Protein AF-A0A7X8EN61-F1 (afdb_monomer_lite)

Sequence (117 aa):
PEETDAPPPLRALEKNLALQAPRLPFSGRKGFLRAVVDPLVRRLHLALAARRKRTTPTQEALICGLVEKALALGPEGLTTAEKTTLLRSPEGLAKLHRQVWRLDDGEAAARWSLPPP

Structure (mmCIF, N/CA/C/O backbone):
data_AF-A0A7X8EN61-F1
#
_entry.id   AF-A0A7X8EN61-F1
#
loop_
_atom_site.group_PDB
_atom_site.id
_atom_site.type_symbol
_atom_site.label_atom_id
_atom_site.label_alt_id
_atom_site.label_comp_id
_atom_site.label_asym_id
_atom_site.label_entity_id
_atom_site.label_seq_id
_atom_site.pdbx_PDB_ins_code
_atom_site.Cartn_x
_atom_site.Cartn_y
_atom_site.Cartn_z
_atom_site.occupancy
_atom_site.B_iso_or_equiv
_atom_site.auth_seq_id
_atom_site.auth_comp_id
_atom_site.auth_asym_id
_atom_site.auth_atom_id
_atom_site.pdbx_PDB_model_num
ATOM 1 N N . PRO A 1 1 ? 28.647 -40.574 -5.493 1.00 52.50 1 PRO A N 1
ATOM 2 C CA . PRO A 1 1 ? 28.441 -39.224 -4.929 1.00 52.50 1 PRO A CA 1
ATOM 3 C C . PRO A 1 1 ? 28.487 -38.178 -6.055 1.00 52.50 1 PRO A C 1
ATOM 5 O O . PRO A 1 1 ? 29.514 -37.550 -6.273 1.00 52.50 1 PRO A O 1
ATOM 8 N N . GLU A 1 2 ? 27.393 -38.064 -6.810 1.00 47.12 2 GLU A N 1
ATOM 9 C CA . GLU A 1 2 ? 27.207 -37.040 -7.862 1.00 47.12 2 GLU A CA 1
ATOM 10 C C . GLU A 1 2 ? 26.077 -36.056 -7.509 1.00 47.12 2 GLU A C 1
ATOM 12 O O . GLU A 1 2 ? 25.717 -35.177 -8.280 1.00 47.12 2 GLU A O 1
ATOM 17 N N . GLU A 1 3 ? 25.531 -36.179 -6.303 1.00 55.62 3 GLU A N 1
ATOM 18 C CA . GLU A 1 3 ? 24.315 -35.505 -5.845 1.00 55.62 3 GLU A CA 1
ATOM 19 C C . GLU A 1 3 ? 24.612 -34.172 -5.132 1.00 55.62 3 GLU A C 1
ATOM 21 O O . GLU A 1 3 ? 23.892 -33.751 -4.231 1.00 55.62 3 GLU A O 1
ATOM 26 N N . THR A 1 4 ? 25.719 -33.525 -5.501 1.00 60.75 4 THR A N 1
ATOM 27 C CA . THR A 1 4 ? 26.167 -32.254 -4.908 1.00 60.75 4 THR A CA 1
ATOM 28 C C . THR A 1 4 ? 26.381 -31.138 -5.918 1.00 60.75 4 THR A C 1
ATOM 30 O O . THR A 1 4 ? 26.431 -29.986 -5.491 1.00 60.75 4 THR A O 1
ATOM 33 N N . ASP A 1 5 ? 26.494 -31.423 -7.222 1.00 67.75 5 ASP A N 1
ATOM 34 C CA . ASP A 1 5 ? 26.679 -30.358 -8.214 1.00 67.75 5 ASP A CA 1
ATOM 35 C C . ASP A 1 5 ? 25.340 -29.994 -8.857 1.00 67.75 5 ASP A C 1
ATOM 37 O O . ASP A 1 5 ? 24.681 -30.813 -9.503 1.00 67.75 5 ASP A O 1
ATOM 41 N N . ALA A 1 6 ? 24.913 -28.749 -8.646 1.00 71.00 6 ALA A N 1
ATOM 42 C CA . ALA A 1 6 ? 23.681 -28.255 -9.233 1.00 71.00 6 ALA A CA 1
ATOM 43 C C . ALA A 1 6 ? 23.801 -28.290 -10.771 1.00 71.00 6 ALA A C 1
ATOM 45 O O . ALA A 1 6 ? 24.842 -27.913 -11.321 1.00 71.00 6 ALA A O 1
ATOM 46 N N . PRO A 1 7 ? 22.755 -28.720 -11.498 1.00 80.44 7 PRO A N 1
ATOM 47 C CA . PRO A 1 7 ? 22.797 -28.824 -12.948 1.00 80.44 7 PRO A CA 1
ATOM 48 C C . PRO A 1 7 ? 23.161 -27.474 -13.593 1.00 80.44 7 PRO A C 1
ATOM 50 O O . PRO A 1 7 ? 22.858 -26.414 -13.031 1.00 80.44 7 PRO A O 1
ATOM 53 N N . PRO A 1 8 ? 23.772 -27.477 -14.793 1.00 80.62 8 PRO A N 1
ATOM 54 C CA . PRO A 1 8 ? 24.307 -26.270 -15.431 1.00 80.62 8 PRO A CA 1
ATOM 55 C C . PRO A 1 8 ? 23.356 -25.055 -15.467 1.00 80.62 8 PRO A C 1
ATOM 57 O O . PRO A 1 8 ? 23.828 -23.942 -15.211 1.00 80.62 8 PRO A O 1
ATOM 60 N N . PRO A 1 9 ? 22.033 -25.213 -15.705 1.00 80.19 9 PRO A N 1
ATOM 61 C CA . PRO A 1 9 ? 21.089 -24.097 -15.656 1.00 80.19 9 PRO A CA 1
ATOM 62 C C . PRO A 1 9 ? 20.977 -23.453 -14.267 1.00 80.19 9 PRO A C 1
ATOM 64 O O . PRO A 1 9 ? 20.887 -22.231 -14.169 1.00 80.19 9 PRO A O 1
ATOM 67 N N . LEU A 1 10 ? 21.025 -24.249 -13.193 1.00 76.69 10 LEU A N 1
ATOM 68 C CA . LEU A 1 10 ? 20.941 -23.754 -11.817 1.00 76.69 10 LEU A CA 1
ATOM 69 C C . LEU A 1 10 ? 22.220 -23.018 -11.410 1.00 76.69 10 LEU A C 1
ATOM 71 O O . LEU A 1 10 ? 22.138 -21.920 -10.872 1.00 76.69 10 LEU A O 1
ATOM 75 N N . ARG A 1 11 ? 23.397 -23.522 -11.794 1.00 82.00 11 ARG A N 1
ATOM 76 C CA . ARG A 1 11 ? 24.671 -22.810 -11.579 1.00 82.00 11 ARG A CA 1
ATOM 77 C C . ARG A 1 11 ? 24.748 -21.489 -12.344 1.00 82.00 11 ARG A C 1
ATOM 79 O O . ARG A 1 11 ? 25.304 -20.510 -11.847 1.00 82.00 11 ARG A O 1
ATOM 86 N N . ALA A 1 12 ? 24.222 -21.448 -13.568 1.00 82.69 12 ALA A N 1
ATOM 87 C CA . ALA A 1 12 ? 24.143 -20.215 -14.347 1.00 82.69 12 ALA A CA 1
ATOM 88 C C . ALA A 1 12 ? 23.171 -19.213 -13.706 1.00 82.69 12 ALA A C 1
ATOM 90 O O . ALA A 1 12 ? 23.485 -18.025 -13.627 1.00 82.69 12 ALA A O 1
ATOM 91 N N . LEU A 1 13 ? 22.026 -19.685 -13.205 1.00 79.25 13 LEU A N 1
ATOM 92 C CA . LEU A 1 13 ? 21.066 -18.869 -12.465 1.00 79.25 13 LEU A CA 1
ATOM 93 C C . LEU A 1 13 ? 21.683 -18.296 -11.181 1.00 79.25 13 LEU A C 1
ATOM 95 O O . LEU A 1 13 ? 21.611 -17.090 -10.968 1.00 79.25 13 LEU A O 1
ATOM 99 N N . GLU A 1 14 ? 22.343 -19.121 -10.368 1.00 80.56 14 GLU A N 1
ATOM 100 C CA . GLU A 1 14 ? 23.020 -18.700 -9.134 1.00 80.56 14 GLU A CA 1
ATOM 101 C C . GLU A 1 14 ? 24.104 -17.654 -9.399 1.00 80.56 14 GLU A C 1
ATOM 103 O O . GLU A 1 14 ? 24.163 -16.637 -8.710 1.00 80.56 14 GLU A O 1
ATOM 108 N N . LYS A 1 15 ? 24.923 -17.846 -10.441 1.00 81.44 15 LYS A N 1
ATOM 109 C CA . LYS A 1 15 ? 25.915 -16.848 -10.868 1.00 81.44 15 LYS A CA 1
ATOM 110 C C . LYS A 1 15 ? 25.260 -15.532 -11.280 1.00 81.44 15 LYS A C 1
ATOM 112 O O . LYS A 1 15 ? 25.727 -14.473 -10.873 1.00 81.44 15 LYS A O 1
ATOM 117 N N . ASN A 1 16 ? 24.180 -15.582 -12.059 1.00 76.88 16 ASN A N 1
ATOM 118 C CA . ASN A 1 16 ? 23.454 -14.378 -12.465 1.00 76.88 16 ASN A CA 1
ATOM 119 C C . ASN A 1 16 ? 22.818 -13.666 -11.265 1.00 76.88 16 ASN A C 1
ATOM 121 O O . ASN A 1 16 ? 22.916 -12.447 -11.171 1.00 76.88 16 ASN A O 1
ATOM 125 N N . LEU A 1 17 ? 22.241 -14.408 -10.319 1.00 71.94 17 LEU A N 1
ATOM 126 C CA . LEU A 1 17 ? 21.702 -13.864 -9.071 1.00 71.94 17 LEU A CA 1
ATOM 127 C C . LEU A 1 17 ? 22.796 -13.274 -8.169 1.00 71.94 17 LEU A C 1
ATOM 129 O O . LEU A 1 17 ? 22.570 -12.253 -7.534 1.00 71.94 17 LEU A O 1
ATOM 133 N N . ALA A 1 18 ? 23.991 -13.866 -8.122 1.00 72.31 18 ALA A N 1
ATOM 134 C CA . ALA A 1 18 ? 25.115 -13.334 -7.350 1.00 72.31 18 ALA A CA 1
ATOM 135 C C . ALA A 1 18 ? 25.668 -12.026 -7.947 1.00 72.31 18 ALA A C 1
ATOM 137 O O . ALA A 1 18 ? 26.023 -11.106 -7.211 1.00 72.31 18 ALA A O 1
ATOM 138 N N . LEU A 1 19 ? 25.704 -11.923 -9.281 1.00 71.56 19 LEU A N 1
ATOM 139 C CA . LEU A 1 19 ? 26.061 -10.691 -9.999 1.00 71.56 19 LEU A CA 1
ATOM 140 C C . LEU A 1 19 ? 24.973 -9.617 -9.858 1.00 71.56 19 LEU A C 1
ATOM 142 O O . LEU A 1 19 ? 25.264 -8.425 -9.768 1.00 71.56 19 LEU A O 1
ATOM 146 N N . GLN A 1 20 ? 23.717 -10.049 -9.781 1.00 57.44 20 GLN A N 1
ATOM 147 C CA . GLN A 1 20 ? 22.560 -9.238 -9.438 1.00 57.44 20 GLN A CA 1
ATOM 148 C C . GLN A 1 20 ? 22.315 -9.291 -7.927 1.00 57.44 20 GLN A C 1
ATOM 150 O O . GLN A 1 20 ? 21.236 -9.700 -7.500 1.00 57.44 20 GLN A O 1
ATOM 155 N N . ALA A 1 21 ? 23.294 -8.882 -7.100 1.00 50.53 21 ALA A N 1
ATOM 156 C CA . ALA A 1 21 ? 23.054 -8.658 -5.667 1.00 50.53 21 ALA A CA 1
ATOM 157 C C . ALA A 1 21 ? 21.672 -8.004 -5.521 1.00 50.53 21 ALA A C 1
ATOM 159 O O . ALA A 1 21 ? 21.458 -7.019 -6.236 1.00 50.53 21 ALA A O 1
ATOM 160 N N . PRO A 1 22 ? 20.727 -8.552 -4.724 1.00 50.62 22 PRO A N 1
ATOM 161 C CA . PRO A 1 22 ? 19.300 -8.333 -4.921 1.00 50.62 22 PRO A CA 1
ATOM 162 C C . PRO A 1 22 ? 18.937 -6.897 -4.571 1.00 50.62 22 PRO A C 1
ATOM 164 O O . PRO A 1 22 ? 18.383 -6.577 -3.521 1.00 50.62 22 PRO A O 1
ATOM 167 N N . ARG A 1 23 ? 19.208 -5.997 -5.505 1.00 52.19 23 ARG A N 1
ATOM 168 C CA . ARG A 1 23 ? 18.489 -4.763 -5.670 1.00 52.19 23 ARG A CA 1
ATOM 169 C C . ARG A 1 23 ? 17.185 -5.214 -6.286 1.00 52.19 23 ARG A C 1
ATOM 171 O O . ARG A 1 23 ? 16.984 -5.121 -7.491 1.00 52.19 23 ARG A O 1
ATOM 178 N N . LEU A 1 24 ? 16.297 -5.743 -5.440 1.00 54.44 24 LEU A N 1
ATOM 179 C CA . LEU A 1 24 ? 14.876 -5.688 -5.745 1.00 54.44 24 LEU A CA 1
ATOM 180 C C . LEU A 1 24 ? 14.637 -4.292 -6.342 1.00 54.44 24 LEU A C 1
ATOM 182 O O . LEU A 1 24 ? 15.196 -3.333 -5.800 1.00 54.44 24 LEU A O 1
ATOM 186 N N . PRO A 1 25 ? 13.827 -4.118 -7.396 1.00 58.47 25 PRO A N 1
ATOM 187 C CA . PRO A 1 25 ? 13.578 -2.799 -8.010 1.00 58.47 25 PRO A CA 1
ATOM 188 C C . PRO A 1 25 ? 13.000 -1.758 -7.016 1.00 58.47 25 PRO A C 1
ATOM 190 O O . PRO A 1 25 ? 12.738 -0.598 -7.342 1.00 58.47 25 PRO A O 1
ATOM 193 N N . PHE A 1 26 ? 12.805 -2.186 -5.769 1.00 60.78 26 PHE A N 1
ATOM 194 C CA . PHE A 1 26 ? 12.316 -1.490 -4.599 1.00 60.78 26 PHE A CA 1
ATOM 195 C C . PHE A 1 26 ? 13.408 -1.099 -3.579 1.00 60.78 26 PHE A C 1
ATOM 197 O O . PHE A 1 26 ? 13.111 -0.349 -2.654 1.00 60.78 26 PHE A O 1
ATOM 204 N N . SER A 1 27 ? 14.664 -1.541 -3.722 1.00 55.81 27 SER A N 1
ATOM 205 C CA . SER A 1 27 ? 15.723 -1.354 -2.712 1.00 55.81 27 SER A CA 1
ATOM 206 C C . SER A 1 27 ? 16.158 0.105 -2.525 1.00 55.81 27 SER A C 1
ATOM 208 O O . SER A 1 27 ? 16.609 0.472 -1.444 1.00 55.81 27 SER A O 1
ATOM 210 N N . GLY A 1 28 ? 15.989 0.948 -3.550 1.00 58.41 28 GLY A N 1
ATOM 211 C CA . GLY A 1 28 ? 16.205 2.399 -3.465 1.00 58.41 28 GLY A CA 1
ATOM 212 C C . GLY A 1 28 ? 15.022 3.181 -2.879 1.00 58.41 28 GLY A C 1
ATOM 213 O O . GLY A 1 28 ? 15.149 4.374 -2.602 1.00 58.41 28 GLY A O 1
ATOM 214 N N . ARG A 1 29 ? 13.865 2.535 -2.679 1.00 68.81 29 ARG A N 1
ATOM 215 C CA . ARG A 1 29 ? 12.636 3.191 -2.213 1.00 68.81 29 ARG A CA 1
ATOM 216 C C . ARG A 1 29 ? 12.692 3.384 -0.703 1.00 68.81 29 ARG A C 1
ATOM 218 O O . ARG A 1 29 ? 13.134 2.505 0.033 1.00 68.81 29 ARG A O 1
ATOM 225 N N . LYS A 1 30 ? 12.218 4.530 -0.219 1.00 74.19 30 LYS A N 1
ATOM 226 C CA . LYS A 1 30 ? 12.239 4.874 1.210 1.00 74.19 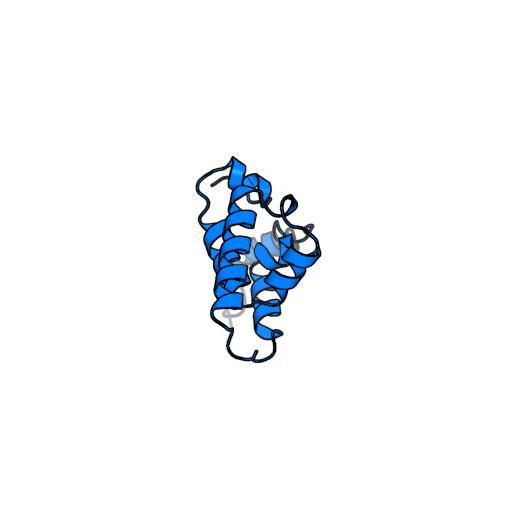30 LYS A CA 1
ATOM 227 C C . LYS A 1 30 ? 10.821 5.002 1.768 1.00 74.19 30 LYS A C 1
ATOM 229 O O . LYS A 1 30 ? 9.882 5.347 1.054 1.00 74.19 30 LYS A O 1
ATOM 234 N N . GLY A 1 31 ? 10.676 4.720 3.062 1.00 83.62 31 GLY A N 1
ATOM 235 C CA . GLY A 1 31 ? 9.463 5.001 3.832 1.00 83.62 31 GLY A CA 1
ATOM 236 C C . GLY A 1 31 ? 8.201 4.285 3.337 1.00 83.62 31 GLY A C 1
ATOM 237 O O . GLY A 1 31 ? 8.202 3.077 3.101 1.00 83.62 31 GLY A O 1
ATOM 238 N N . PHE A 1 32 ? 7.112 5.050 3.210 1.00 88.88 32 PHE A N 1
ATOM 239 C CA . PHE A 1 32 ? 5.768 4.553 2.895 1.00 88.88 32 PHE A CA 1
ATOM 240 C C . PHE A 1 32 ? 5.704 3.775 1.574 1.00 88.88 32 PHE A C 1
ATOM 242 O O . PHE A 1 32 ? 5.126 2.690 1.534 1.00 88.88 32 PHE A O 1
ATOM 249 N N . LEU A 1 33 ? 6.358 4.279 0.522 1.00 89.25 33 LEU A N 1
ATOM 250 C CA . LEU A 1 33 ? 6.378 3.638 -0.796 1.00 89.25 33 LEU A CA 1
ATOM 251 C C . LEU A 1 33 ? 6.917 2.205 -0.712 1.00 89.25 33 LEU A C 1
ATOM 253 O O . LEU A 1 33 ? 6.353 1.288 -1.301 1.00 89.25 33 LEU A O 1
ATOM 257 N N . ARG A 1 34 ? 7.980 1.992 0.074 1.00 87.62 34 ARG A N 1
ATOM 258 C CA . ARG A 1 34 ? 8.571 0.665 0.265 1.00 87.62 34 ARG A CA 1
ATOM 259 C C . ARG A 1 34 ? 7.619 -0.263 1.017 1.00 87.62 34 ARG A C 1
ATOM 261 O O . ARG A 1 34 ? 7.419 -1.385 0.586 1.00 87.62 34 ARG A O 1
ATOM 268 N N . ALA A 1 35 ? 6.969 0.209 2.080 1.00 89.69 35 ALA A N 1
ATOM 269 C CA . ALA A 1 35 ? 5.992 -0.598 2.818 1.00 89.69 35 ALA A CA 1
ATOM 270 C C . ALA A 1 35 ? 4.778 -1.014 1.966 1.00 89.69 35 ALA A C 1
ATOM 272 O O . ALA A 1 35 ? 4.185 -2.074 2.190 1.00 89.69 35 ALA A O 1
ATOM 273 N N . VAL A 1 36 ? 4.400 -0.183 0.989 1.00 90.50 36 VAL A N 1
ATOM 274 C CA . VAL A 1 36 ? 3.302 -0.489 0.072 1.00 90.50 36 VAL A CA 1
ATOM 275 C C . VAL A 1 36 ? 3.744 -1.400 -1.055 1.00 90.50 36 VAL A C 1
ATOM 277 O O . VAL A 1 36 ? 3.029 -2.357 -1.318 1.00 90.50 36 VAL A O 1
ATOM 280 N N . VAL A 1 37 ? 4.876 -1.137 -1.704 1.00 88.88 37 VAL A N 1
ATOM 281 C CA . VAL A 1 37 ? 5.221 -1.787 -2.972 1.00 88.88 37 VAL A CA 1
ATOM 282 C C . VAL A 1 37 ? 6.138 -3.000 -2.801 1.00 88.88 37 VAL A C 1
ATOM 284 O O . VAL A 1 37 ? 5.928 -3.995 -3.486 1.00 88.88 37 VAL A O 1
ATOM 287 N N . ASP A 1 38 ? 7.106 -2.956 -1.881 1.00 87.31 38 ASP A N 1
ATOM 288 C CA . ASP A 1 38 ? 8.076 -4.037 -1.649 1.00 87.31 38 ASP A CA 1
ATOM 289 C C . ASP A 1 38 ? 7.399 -5.208 -0.903 1.00 87.31 38 ASP A C 1
ATOM 291 O O . ASP A 1 38 ? 7.041 -5.056 0.274 1.00 87.31 38 ASP A O 1
ATOM 295 N N . PRO A 1 39 ? 7.222 -6.387 -1.536 1.00 86.69 39 PRO A N 1
ATOM 296 C CA . PRO A 1 39 ? 6.532 -7.517 -0.914 1.00 86.69 39 PRO A CA 1
ATOM 297 C C . PRO A 1 39 ? 7.242 -8.051 0.340 1.00 86.69 39 PRO A C 1
ATOM 299 O O . PRO A 1 39 ? 6.584 -8.538 1.264 1.00 86.69 39 PRO A O 1
ATOM 302 N N . LEU A 1 40 ? 8.575 -7.942 0.418 1.00 85.69 40 LEU A N 1
ATOM 303 C CA . LEU A 1 40 ? 9.330 -8.412 1.580 1.00 85.69 40 LEU A CA 1
ATOM 304 C C . LEU A 1 40 ? 9.144 -7.473 2.768 1.00 85.69 40 LEU A C 1
ATOM 306 O O . LEU A 1 40 ? 8.863 -7.934 3.877 1.00 85.69 40 LEU A O 1
ATOM 310 N N . VAL A 1 41 ? 9.232 -6.161 2.537 1.00 87.06 41 VAL A N 1
ATOM 311 C CA . VAL A 1 41 ? 8.970 -5.171 3.593 1.00 87.06 41 VAL A CA 1
ATOM 312 C C . VAL A 1 41 ? 7.515 -5.212 4.025 1.00 87.06 41 VAL A C 1
ATOM 314 O O . VAL A 1 41 ? 7.243 -5.157 5.221 1.00 87.06 41 VAL A O 1
ATOM 317 N N . ARG A 1 42 ? 6.580 -5.394 3.090 1.00 88.81 42 ARG A N 1
ATOM 318 C CA . ARG A 1 42 ? 5.173 -5.659 3.396 1.00 88.81 42 ARG A CA 1
ATOM 319 C C . ARG A 1 42 ? 5.022 -6.830 4.365 1.00 88.81 42 ARG A C 1
ATOM 321 O O . ARG A 1 42 ? 4.334 -6.698 5.376 1.00 88.81 42 ARG A O 1
ATOM 328 N N . ARG A 1 43 ? 5.643 -7.972 4.059 1.00 88.75 43 ARG A N 1
ATOM 329 C CA . ARG A 1 43 ? 5.541 -9.182 4.884 1.00 88.75 43 ARG A CA 1
ATOM 330 C C . ARG A 1 43 ? 6.144 -8.965 6.269 1.00 88.75 43 ARG A C 1
ATOM 332 O O . ARG A 1 43 ? 5.523 -9.341 7.258 1.00 88.75 43 ARG A O 1
ATOM 339 N N . LEU A 1 44 ? 7.302 -8.309 6.343 1.00 88.12 44 LEU A N 1
ATOM 340 C CA . LEU A 1 44 ? 7.930 -7.935 7.609 1.00 88.12 44 LEU A CA 1
ATOM 341 C C . LEU A 1 44 ? 7.036 -6.993 8.428 1.00 88.12 44 LEU A C 1
ATOM 343 O O . LEU A 1 44 ? 6.832 -7.219 9.616 1.00 88.12 44 LEU A O 1
ATOM 347 N N . HIS A 1 45 ? 6.451 -5.976 7.792 1.00 87.00 45 HIS A N 1
ATOM 348 C CA . HIS A 1 45 ? 5.536 -5.034 8.440 1.00 87.00 45 HIS A CA 1
ATOM 349 C C . HIS A 1 45 ? 4.311 -5.740 9.019 1.00 87.00 45 HIS A C 1
ATOM 351 O O . HIS A 1 45 ? 3.910 -5.442 10.139 1.00 87.00 45 HIS A 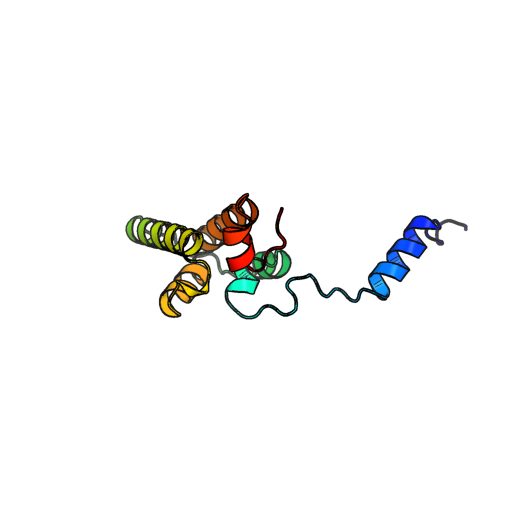O 1
ATOM 357 N N . LEU A 1 46 ? 3.729 -6.692 8.283 1.00 85.88 46 LEU A N 1
ATOM 358 C CA . LEU A 1 46 ? 2.609 -7.503 8.771 1.00 85.88 46 LEU A CA 1
ATOM 359 C C . LEU A 1 46 ? 3.021 -8.426 9.925 1.00 85.88 46 LEU A C 1
ATOM 361 O O . LEU A 1 46 ? 2.261 -8.557 10.877 1.00 85.88 46 LEU A O 1
ATOM 365 N N . ALA A 1 47 ? 4.213 -9.026 9.868 1.00 86.94 47 ALA A N 1
ATOM 366 C CA . ALA A 1 47 ? 4.725 -9.890 10.932 1.00 86.94 47 ALA A CA 1
ATOM 367 C C . ALA A 1 47 ? 5.012 -9.121 12.235 1.00 86.94 47 ALA A C 1
ATOM 369 O O . ALA A 1 47 ? 4.783 -9.644 13.322 1.00 86.94 47 ALA A O 1
ATOM 370 N N . LEU A 1 48 ? 5.489 -7.876 12.128 1.00 85.25 48 LEU A N 1
ATOM 371 C CA . LEU A 1 48 ? 5.787 -7.001 13.269 1.00 85.25 48 LEU A CA 1
ATOM 372 C C . LEU A 1 48 ? 4.577 -6.191 13.751 1.00 85.25 48 LEU A C 1
ATOM 374 O O . LEU A 1 48 ? 4.618 -5.593 14.829 1.00 85.25 48 LEU A O 1
ATOM 378 N N . ALA A 1 49 ? 3.495 -6.138 12.973 1.00 82.38 49 ALA A N 1
ATOM 379 C CA . ALA A 1 49 ? 2.261 -5.518 13.415 1.00 82.38 49 ALA A CA 1
ATOM 380 C C . ALA A 1 49 ? 1.681 -6.351 14.568 1.00 82.38 49 ALA A C 1
ATOM 382 O O . ALA A 1 49 ? 1.119 -7.422 14.357 1.00 82.38 49 ALA A O 1
ATOM 383 N N . ALA A 1 50 ? 1.819 -5.848 15.800 1.00 67.44 50 ALA A N 1
ATOM 384 C CA . ALA A 1 50 ? 1.193 -6.442 16.979 1.00 67.44 50 ALA A CA 1
ATOM 385 C C . ALA A 1 50 ? -0.291 -6.739 16.708 1.00 67.44 50 ALA A C 1
ATOM 387 O O . ALA A 1 50 ? -0.933 -5.977 15.984 1.00 67.44 50 ALA A O 1
ATOM 388 N N . ARG A 1 51 ? -0.848 -7.808 17.300 1.00 65.81 51 ARG A N 1
ATOM 389 C CA . ARG A 1 51 ? -2.287 -8.125 17.221 1.00 65.81 51 ARG A CA 1
ATOM 390 C C . ARG A 1 51 ? -3.092 -6.883 17.623 1.00 65.81 51 ARG A C 1
ATOM 392 O O . ARG A 1 51 ? -3.163 -6.544 18.803 1.00 65.81 51 ARG A O 1
ATOM 399 N N . ARG A 1 52 ? -3.622 -6.153 16.638 1.00 64.81 52 ARG A N 1
ATOM 400 C CA . ARG A 1 52 ? -4.310 -4.880 16.880 1.00 64.81 52 ARG A CA 1
ATOM 401 C C . ARG A 1 52 ? -5.741 -5.144 17.335 1.00 64.81 52 ARG A C 1
ATOM 403 O O . ARG A 1 52 ? -6.347 -6.155 16.985 1.00 64.81 52 ARG A O 1
ATOM 410 N N . LYS A 1 53 ? -6.257 -4.217 18.146 1.00 67.00 53 LYS A N 1
ATOM 411 C CA . LYS A 1 53 ? -7.675 -4.169 18.519 1.00 67.00 53 LYS A CA 1
ATOM 412 C C . LYS A 1 53 ? -8.526 -4.110 17.249 1.00 67.00 53 LYS A C 1
ATOM 414 O O . LYS A 1 53 ? -8.084 -3.537 16.255 1.00 67.00 53 LYS A O 1
ATOM 419 N N . ARG A 1 54 ? -9.733 -4.684 17.314 1.00 67.56 54 ARG A N 1
ATOM 420 C CA . ARG A 1 54 ? -10.722 -4.592 16.232 1.00 67.56 54 ARG A CA 1
ATOM 421 C C . ARG A 1 54 ? -10.922 -3.127 15.851 1.00 67.56 54 ARG A C 1
ATOM 423 O O . ARG A 1 54 ? -11.079 -2.276 16.729 1.00 67.56 54 ARG A O 1
ATOM 430 N N . THR A 1 55 ? -10.870 -2.867 14.556 1.00 75.25 55 THR A N 1
ATOM 431 C CA . THR A 1 55 ? -11.108 -1.559 13.958 1.00 75.25 55 THR A CA 1
ATOM 432 C C . THR A 1 55 ? -12.568 -1.157 14.203 1.00 75.25 55 THR A C 1
ATOM 434 O O . THR A 1 55 ? -13.453 -2.011 14.238 1.00 75.25 55 THR A O 1
ATOM 437 N N . THR A 1 56 ? -12.836 0.125 14.461 1.00 85.81 56 THR A N 1
ATOM 438 C CA . THR A 1 56 ? -14.219 0.626 14.542 1.00 85.81 56 THR A CA 1
ATOM 439 C C . THR A 1 56 ? -14.736 0.937 13.133 1.00 85.81 56 THR A C 1
ATOM 441 O O . THR A 1 56 ? -13.928 1.309 12.278 1.00 85.81 56 THR A O 1
ATOM 444 N N . PRO A 1 57 ? -16.058 0.890 12.878 1.00 86.94 57 PRO A N 1
ATOM 445 C CA . PRO A 1 57 ? -16.619 1.203 11.558 1.00 86.94 57 PRO A CA 1
ATOM 446 C C . PRO A 1 57 ? -16.205 2.587 11.032 1.00 86.94 57 PRO A C 1
ATOM 448 O O . PRO A 1 57 ? -15.898 2.760 9.856 1.00 86.94 57 PRO A O 1
ATOM 451 N N . THR A 1 58 ? -16.119 3.584 11.918 1.00 89.00 58 THR A N 1
ATOM 452 C CA . THR A 1 58 ? -15.650 4.937 11.575 1.00 89.00 58 THR A CA 1
ATOM 453 C C . THR A 1 58 ? -14.196 4.937 11.108 1.00 89.00 58 THR A C 1
ATOM 455 O O . THR A 1 58 ? -13.839 5.629 10.156 1.00 89.00 58 THR A O 1
ATOM 458 N N . GLN A 1 59 ? -13.343 4.151 11.765 1.00 88.00 59 GLN A N 1
ATOM 459 C CA . GLN A 1 59 ? -11.937 4.046 11.404 1.00 88.00 59 GLN A CA 1
ATOM 460 C C . GLN A 1 59 ? -11.747 3.246 10.106 1.00 88.00 59 GLN A C 1
ATOM 462 O O . GLN A 1 59 ? -10.881 3.594 9.305 1.00 88.00 59 GLN A O 1
ATOM 467 N N . GLU A 1 60 ? -12.566 2.223 9.863 1.00 88.94 60 GLU A N 1
ATOM 468 C CA . GLU A 1 60 ? -12.595 1.493 8.590 1.00 88.94 60 GLU A CA 1
ATOM 469 C C . GLU A 1 60 ? -12.983 2.406 7.423 1.00 88.94 60 GLU A C 1
ATOM 471 O O . GLU A 1 60 ? -12.281 2.429 6.412 1.00 88.94 60 GLU A O 1
ATOM 476 N N . ALA A 1 61 ? -14.038 3.213 7.581 1.00 91.44 61 ALA A N 1
ATOM 477 C CA . ALA A 1 61 ? -14.455 4.197 6.581 1.00 91.44 61 ALA A CA 1
ATOM 478 C C . ALA A 1 61 ? -13.342 5.213 6.276 1.00 91.44 61 ALA A C 1
ATOM 480 O O . ALA A 1 61 ? -13.028 5.455 5.108 1.00 91.44 61 ALA A O 1
ATOM 481 N N . LEU A 1 62 ? -12.681 5.740 7.316 1.00 92.44 62 LEU A N 1
ATOM 482 C CA . LEU A 1 62 ? -11.525 6.626 7.158 1.00 92.44 62 LEU A CA 1
ATOM 483 C C . LEU A 1 62 ? -10.407 5.948 6.354 1.00 92.44 62 LEU A C 1
ATOM 485 O O . LEU A 1 62 ? -9.870 6.532 5.416 1.00 92.44 62 LEU A O 1
ATOM 489 N N . ILE A 1 63 ? -10.055 4.709 6.703 1.00 92.81 63 ILE A N 1
ATOM 490 C CA . ILE A 1 63 ? -9.001 3.961 6.014 1.00 92.81 63 ILE A CA 1
ATOM 491 C C . ILE A 1 63 ? -9.372 3.697 4.553 1.00 92.81 63 ILE A C 1
ATOM 493 O O . ILE A 1 63 ? -8.513 3.850 3.688 1.00 92.81 63 ILE A O 1
ATOM 497 N N . CYS A 1 64 ? -10.623 3.339 4.257 1.00 93.06 64 CYS A N 1
ATOM 498 C CA . CYS A 1 64 ? -11.089 3.158 2.884 1.00 93.06 64 CYS A CA 1
ATOM 499 C C . CYS A 1 64 ? -10.929 4.438 2.054 1.00 93.06 64 CYS A C 1
ATOM 501 O O . CYS A 1 64 ? -10.332 4.370 0.980 1.00 93.06 64 CYS A O 1
ATOM 503 N N . GLY A 1 65 ? -11.340 5.594 2.585 1.00 94.38 65 GLY A N 1
ATOM 504 C CA . GLY A 1 65 ? -11.158 6.879 1.903 1.00 94.38 65 GLY A CA 1
ATOM 505 C C . GLY A 1 65 ? -9.683 7.229 1.675 1.00 94.38 65 GLY A C 1
ATOM 506 O O . GLY A 1 65 ? -9.312 7.710 0.606 1.00 94.38 65 GLY A O 1
ATOM 507 N N . LEU A 1 66 ? -8.804 6.918 2.635 1.00 95.00 66 LEU A N 1
ATOM 508 C CA . LEU A 1 66 ? -7.359 7.109 2.460 1.00 95.00 66 LEU A CA 1
ATOM 509 C C . LEU A 1 66 ? -6.764 6.189 1.390 1.00 95.00 66 LEU A C 1
ATOM 511 O O . LEU A 1 66 ? -5.868 6.613 0.665 1.00 95.00 66 LEU A O 1
ATOM 515 N N . VAL A 1 67 ? -7.242 4.947 1.280 1.00 94.25 67 VAL A N 1
ATOM 516 C CA . VAL A 1 67 ? -6.809 4.016 0.228 1.00 94.25 67 VAL A CA 1
ATOM 517 C C . VAL A 1 67 ? -7.225 4.530 -1.150 1.00 94.25 67 VAL A C 1
ATOM 519 O O . VAL A 1 67 ? -6.399 4.553 -2.056 1.00 94.25 67 VAL A O 1
ATOM 522 N N . GLU A 1 68 ? -8.464 4.991 -1.303 1.00 93.88 68 GLU A N 1
ATOM 523 C CA . GLU A 1 68 ? -8.963 5.558 -2.563 1.00 93.88 68 GLU A CA 1
ATOM 524 C C . GLU A 1 68 ? -8.192 6.820 -2.960 1.00 93.88 68 GLU A C 1
ATOM 526 O O . GLU A 1 68 ? -7.703 6.921 -4.086 1.00 93.88 68 GLU A O 1
ATOM 531 N N . LYS A 1 69 ? -7.976 7.735 -2.006 1.00 93.31 69 LYS A N 1
ATOM 532 C CA . LYS A 1 69 ? -7.142 8.927 -2.202 1.00 93.31 69 LYS A CA 1
ATOM 533 C C . LYS A 1 69 ? -5.727 8.561 -2.652 1.00 93.31 69 LYS A C 1
ATOM 535 O O . LYS A 1 69 ? -5.197 9.176 -3.576 1.00 93.31 69 LYS A O 1
ATOM 540 N N . ALA A 1 70 ? -5.123 7.554 -2.019 1.00 93.56 70 ALA A N 1
ATOM 541 C CA . ALA A 1 70 ? -3.786 7.082 -2.362 1.00 93.56 70 ALA A CA 1
ATOM 542 C C . ALA A 1 70 ? -3.727 6.501 -3.778 1.00 93.56 70 ALA A C 1
ATOM 544 O O . ALA A 1 70 ? -2.755 6.734 -4.487 1.00 93.56 70 ALA A O 1
ATOM 545 N N . LEU A 1 71 ? -4.742 5.749 -4.205 1.00 91.56 71 LEU A N 1
ATOM 546 C CA . LEU A 1 71 ? -4.786 5.191 -5.557 1.00 91.56 71 LEU A CA 1
ATOM 547 C C . LEU A 1 71 ? -4.933 6.280 -6.619 1.00 91.56 71 LEU A C 1
ATOM 549 O O . LEU A 1 71 ? -4.237 6.229 -7.627 1.00 91.56 71 LEU A O 1
ATOM 553 N N . ALA A 1 72 ? -5.783 7.278 -6.371 1.00 90.88 72 ALA A N 1
ATOM 554 C CA . ALA A 1 72 ? -6.022 8.363 -7.316 1.00 90.88 72 ALA A CA 1
ATOM 555 C C . ALA A 1 72 ? -4.821 9.315 -7.440 1.00 90.88 72 ALA A C 1
ATOM 557 O O . ALA A 1 72 ? -4.399 9.655 -8.543 1.00 90.88 72 ALA A O 1
ATOM 558 N N . LEU A 1 73 ? -4.252 9.750 -6.312 1.00 89.44 73 LEU A N 1
ATOM 559 C CA . LEU A 1 73 ? -3.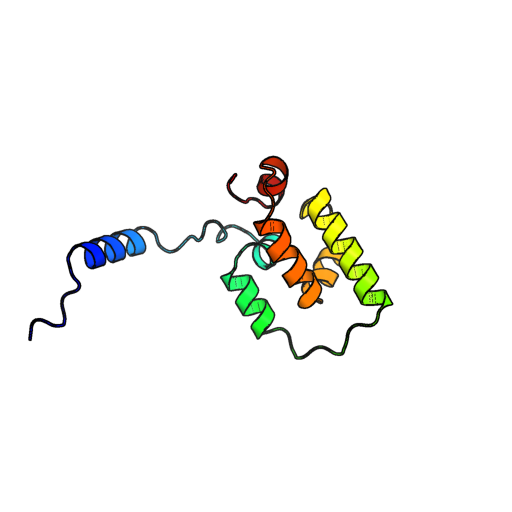210 10.786 -6.282 1.00 89.44 73 LEU A CA 1
ATOM 560 C C . LEU A 1 73 ? -1.790 10.222 -6.149 1.00 89.44 73 LEU A C 1
ATOM 562 O O . LEU A 1 73 ? -0.811 10.957 -6.271 1.00 89.44 73 LEU A O 1
ATOM 566 N N . GLY A 1 74 ? -1.659 8.924 -5.889 1.00 89.06 7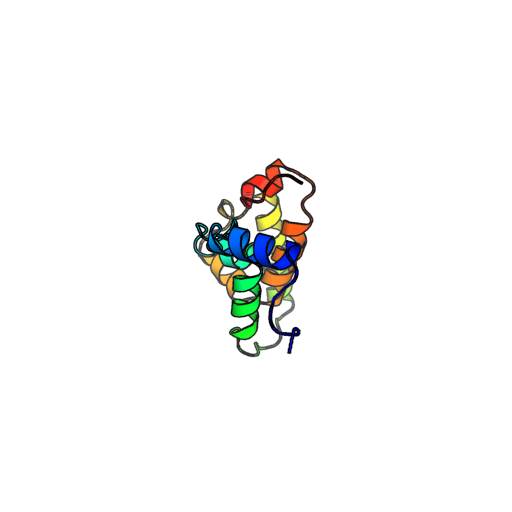4 GLY A N 1
ATOM 567 C CA . GLY A 1 74 ? -0.387 8.296 -5.569 1.00 89.06 74 GLY A CA 1
ATOM 568 C C . GLY A 1 74 ? 0.097 8.592 -4.139 1.00 89.06 74 GLY A C 1
ATOM 569 O O . GLY A 1 74 ? -0.592 9.219 -3.327 1.00 89.06 74 GLY A O 1
ATOM 570 N N . PRO A 1 75 ? 1.318 8.147 -3.806 1.00 88.69 75 PRO A N 1
ATOM 571 C CA . PRO A 1 75 ? 1.906 8.302 -2.477 1.00 88.69 75 PRO A CA 1
ATOM 572 C C . PRO A 1 75 ? 2.169 9.766 -2.094 1.00 88.69 75 PRO A C 1
ATOM 574 O O . PRO A 1 75 ? 2.162 10.084 -0.906 1.00 88.69 75 PRO A O 1
ATOM 577 N N . GLU A 1 76 ? 2.387 10.662 -3.058 1.00 88.38 76 GLU A N 1
ATOM 578 C CA . GLU A 1 76 ? 2.645 12.086 -2.793 1.00 88.38 76 GLU A CA 1
ATOM 579 C C . GLU A 1 76 ? 1.374 12.882 -2.470 1.00 88.38 76 GLU A C 1
ATOM 581 O O . GLU A 1 76 ? 1.445 13.891 -1.776 1.00 88.38 76 GLU A O 1
ATOM 586 N N . GLY A 1 77 ? 0.194 12.386 -2.859 1.00 87.62 77 GLY A N 1
ATOM 587 C CA . GLY A 1 77 ? -1.092 12.995 -2.499 1.00 87.62 77 GLY A CA 1
ATOM 588 C C . GLY A 1 77 ? -1.513 12.788 -1.039 1.00 87.62 77 GLY A C 1
ATOM 589 O O . GLY A 1 77 ? -2.534 13.328 -0.607 1.00 87.62 77 GLY A O 1
ATOM 590 N N . LEU A 1 78 ? -0.756 11.998 -0.273 1.00 91.88 78 LEU A N 1
ATOM 591 C CA . LEU A 1 78 ? -1.010 11.744 1.142 1.00 91.88 78 LEU A CA 1
ATOM 592 C C . LEU A 1 78 ? -0.104 12.591 2.039 1.00 91.88 78 LEU A C 1
ATOM 594 O O . LEU A 1 78 ? 1.121 12.613 1.886 1.00 91.88 78 LEU A O 1
ATOM 598 N N . THR A 1 79 ? -0.698 13.187 3.069 1.00 93.38 79 THR A N 1
ATOM 599 C CA . THR A 1 79 ? 0.048 13.851 4.144 1.00 93.38 79 THR A CA 1
ATOM 600 C C . THR A 1 79 ? 0.798 12.832 5.008 1.00 93.38 79 THR A C 1
ATOM 602 O O . THR A 1 79 ? 0.471 11.643 5.055 1.00 93.38 79 THR A O 1
ATOM 605 N N . THR A 1 80 ? 1.796 13.291 5.765 1.00 90.81 80 THR A N 1
ATOM 606 C CA . THR A 1 80 ? 2.553 12.439 6.701 1.00 90.81 80 THR A CA 1
ATOM 607 C C . THR A 1 80 ? 1.649 11.763 7.740 1.00 90.81 80 THR A C 1
ATOM 609 O O . THR A 1 80 ? 1.865 10.597 8.084 1.00 90.81 80 THR A O 1
ATOM 612 N N . ALA A 1 81 ? 0.609 12.461 8.208 1.00 92.50 81 ALA A N 1
ATOM 613 C CA . ALA A 1 81 ? -0.371 11.911 9.140 1.00 92.50 81 ALA A CA 1
ATOM 614 C C . ALA A 1 81 ? -1.186 10.781 8.491 1.00 92.50 81 ALA A C 1
ATOM 616 O O . ALA A 1 81 ? -1.305 9.702 9.065 1.00 92.50 81 ALA A O 1
ATOM 617 N N . GLU A 1 82 ? -1.664 10.981 7.261 1.00 93.56 82 GLU A N 1
ATOM 618 C CA . GLU A 1 82 ? -2.417 9.973 6.502 1.00 93.56 82 GLU A CA 1
ATOM 619 C C . GLU A 1 82 ? -1.567 8.732 6.189 1.00 93.56 82 GLU A C 1
ATOM 621 O O . GLU A 1 82 ? -2.007 7.602 6.419 1.00 93.56 82 GLU A O 1
ATOM 626 N N . LYS A 1 83 ? -0.312 8.930 5.755 1.00 93.12 83 LYS A N 1
ATOM 627 C CA . LYS A 1 83 ? 0.671 7.849 5.553 1.00 93.12 83 LYS A CA 1
ATOM 628 C C . LYS A 1 83 ? 0.856 7.039 6.836 1.00 93.12 83 LYS A C 1
ATOM 630 O O . LYS A 1 83 ? 0.831 5.809 6.811 1.00 93.12 83 LYS A O 1
ATOM 635 N N . THR A 1 84 ? 0.998 7.721 7.971 1.00 90.81 84 THR A N 1
ATOM 636 C CA . THR A 1 84 ? 1.152 7.078 9.282 1.00 90.81 84 THR A CA 1
ATOM 637 C C . THR A 1 84 ? -0.099 6.294 9.676 1.00 90.81 84 THR A C 1
ATOM 639 O O . THR A 1 84 ? 0.021 5.160 10.140 1.00 90.81 84 THR A O 1
ATOM 642 N N . THR A 1 85 ? -1.293 6.845 9.454 1.00 91.69 85 THR A N 1
ATOM 643 C CA . THR A 1 85 ? -2.571 6.160 9.704 1.00 91.69 85 THR A CA 1
ATOM 644 C C . THR A 1 85 ? -2.687 4.874 8.888 1.00 91.69 85 THR A C 1
ATOM 646 O O . THR A 1 85 ? -3.024 3.828 9.444 1.00 91.69 85 THR A O 1
ATOM 649 N N . LEU A 1 86 ? -2.318 4.906 7.603 1.00 91.38 86 LEU A N 1
ATOM 650 C CA . LEU A 1 86 ? -2.291 3.711 6.759 1.00 91.38 86 LEU A CA 1
ATOM 651 C C . LEU A 1 86 ? -1.256 2.688 7.242 1.00 91.38 86 LEU A C 1
ATOM 653 O O . LEU A 1 86 ? -1.581 1.512 7.355 1.00 91.38 86 LEU A O 1
ATOM 657 N N . LEU A 1 87 ? -0.039 3.102 7.615 1.00 90.00 87 LEU A N 1
ATOM 658 C CA . LEU A 1 87 ? 0.969 2.189 8.188 1.00 90.00 87 LEU A CA 1
ATOM 659 C C . LEU A 1 87 ? 0.493 1.547 9.505 1.00 90.00 87 LEU A C 1
ATOM 661 O O . LEU A 1 87 ? 0.822 0.395 9.820 1.00 90.00 87 LEU A O 1
ATOM 665 N N . ARG A 1 88 ? -0.329 2.275 10.266 1.00 88.44 88 ARG A N 1
ATOM 666 C CA . ARG A 1 88 ? -1.006 1.807 11.482 1.00 88.44 88 ARG A CA 1
ATOM 667 C C . ARG A 1 88 ? -2.263 0.969 11.212 1.00 88.44 88 ARG A C 1
ATOM 669 O O . ARG A 1 88 ? -2.820 0.425 12.165 1.00 88.44 88 ARG A O 1
ATOM 676 N N . SER A 1 89 ? -2.656 0.739 9.962 1.00 89.00 89 SER A N 1
ATOM 677 C CA . SER A 1 89 ? -3.715 -0.209 9.605 1.00 89.00 89 SER A CA 1
ATOM 678 C C . SER A 1 89 ? -3.172 -1.356 8.747 1.00 89.00 89 SER A C 1
ATOM 680 O O . SER A 1 89 ? -2.894 -1.153 7.567 1.00 89.00 89 SER A O 1
ATOM 682 N N . PRO A 1 90 ? -3.028 -2.583 9.284 1.00 87.81 90 PRO A N 1
ATOM 683 C CA . PRO A 1 90 ? -2.550 -3.719 8.497 1.00 87.81 90 PRO A CA 1
ATOM 684 C C . PRO A 1 90 ? -3.493 -4.031 7.329 1.00 87.81 90 PRO A C 1
ATOM 686 O O . PRO A 1 90 ? -3.036 -4.265 6.212 1.00 87.81 90 PRO A O 1
ATOM 689 N N . GLU A 1 91 ? -4.802 -3.965 7.580 1.00 88.50 91 GLU A N 1
ATOM 690 C CA . GLU A 1 91 ? -5.874 -4.229 6.617 1.00 88.50 91 GLU A CA 1
ATOM 691 C C . GLU A 1 91 ? -5.893 -3.194 5.490 1.00 88.50 91 GLU A C 1
ATOM 693 O O . GLU A 1 91 ? -5.852 -3.559 4.313 1.00 88.50 91 GLU A O 1
ATOM 698 N N . GLY A 1 92 ? -5.878 -1.904 5.841 1.00 90.44 92 GLY A N 1
ATOM 699 C CA . GLY A 1 92 ? -5.863 -0.808 4.873 1.00 90.44 92 GLY A CA 1
ATOM 700 C C . GLY A 1 92 ? -4.612 -0.829 4.013 1.00 90.44 92 GLY A C 1
ATOM 701 O O . GLY A 1 92 ? -4.679 -0.761 2.785 1.00 90.44 92 GLY A O 1
ATOM 702 N N . LEU A 1 93 ? -3.459 -1.019 4.653 1.00 90.31 93 LEU A N 1
ATOM 703 C CA . LEU A 1 93 ? -2.196 -1.125 3.950 1.00 90.31 93 LEU A CA 1
ATOM 704 C C . LEU A 1 93 ? -2.222 -2.358 3.019 1.00 90.31 93 LEU A C 1
ATOM 706 O O . LEU A 1 93 ? -1.739 -2.262 1.896 1.00 90.31 93 LEU A O 1
ATOM 710 N N . ALA A 1 94 ? -2.768 -3.506 3.442 1.00 90.00 94 ALA A N 1
ATOM 711 C CA . ALA A 1 94 ? -2.856 -4.711 2.608 1.00 90.00 94 ALA A CA 1
ATOM 712 C C . ALA A 1 94 ? -3.805 -4.538 1.411 1.00 90.00 94 ALA A C 1
ATOM 714 O O . ALA A 1 94 ? -3.489 -5.000 0.313 1.00 90.00 94 ALA A O 1
ATOM 715 N N . LYS A 1 95 ? -4.939 -3.850 1.601 1.00 91.81 95 LYS A N 1
ATOM 716 C CA . LYS A 1 95 ? -5.854 -3.467 0.515 1.00 91.81 95 LYS A CA 1
ATOM 717 C C . LYS A 1 95 ? -5.124 -2.606 -0.517 1.00 91.81 95 LYS A C 1
ATOM 719 O O . LYS A 1 95 ? -5.134 -2.951 -1.696 1.00 91.81 95 LYS A O 1
ATOM 724 N N . LEU A 1 96 ? -4.406 -1.582 -0.052 1.00 93.69 96 LEU A N 1
ATOM 725 C CA . LEU A 1 96 ? -3.623 -0.69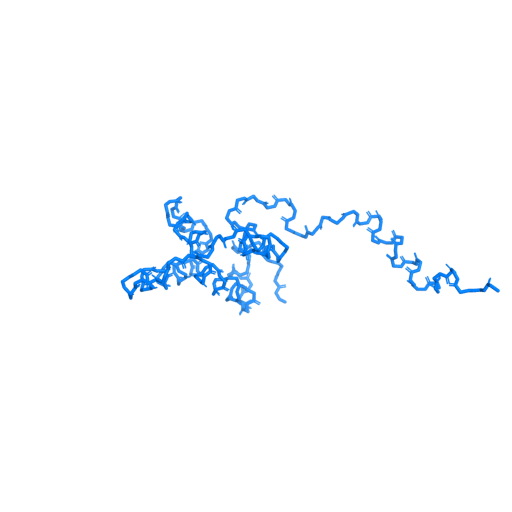3 -0.905 1.00 93.69 96 LEU A CA 1
ATOM 726 C C . LEU A 1 96 ? -2.552 -1.446 -1.705 1.00 93.69 96 LEU A C 1
ATOM 728 O O . LEU A 1 96 ? -2.469 -1.258 -2.909 1.00 93.69 96 LEU A O 1
ATOM 732 N N . HIS A 1 97 ? -1.785 -2.347 -1.078 1.00 92.62 97 HIS A N 1
ATOM 733 C CA . HIS A 1 97 ? -0.798 -3.171 -1.796 1.00 92.62 97 HIS A CA 1
ATOM 734 C C . HIS A 1 97 ? -1.428 -3.942 -2.949 1.00 92.62 97 HIS A C 1
ATOM 736 O O . HIS A 1 97 ? -0.964 -3.844 -4.077 1.00 92.62 97 HIS A O 1
ATOM 742 N N . ARG A 1 98 ? -2.512 -4.678 -2.681 1.00 91.56 98 ARG A N 1
ATOM 743 C CA . ARG A 1 98 ? -3.172 -5.475 -3.720 1.00 91.56 98 ARG A CA 1
ATOM 744 C C . ARG A 1 98 ? -3.703 -4.616 -4.860 1.00 91.56 98 ARG A C 1
ATOM 746 O O . ARG A 1 98 ? -3.636 -5.050 -5.998 1.00 91.56 98 ARG A O 1
ATOM 753 N N . GLN A 1 99 ? -4.256 -3.443 -4.558 1.00 92.62 99 GLN A N 1
ATOM 754 C CA . GLN A 1 99 ? -4.814 -2.561 -5.582 1.00 92.62 99 GLN A CA 1
ATOM 755 C C . GLN A 1 99 ? -3.722 -1.893 -6.416 1.00 92.62 99 GLN A C 1
ATOM 757 O O . GLN A 1 99 ? -3.850 -1.860 -7.629 1.00 92.62 99 GLN A O 1
ATOM 762 N N . VAL A 1 100 ? -2.623 -1.459 -5.793 1.00 91.25 100 VAL A N 1
ATOM 763 C CA . VAL A 1 100 ?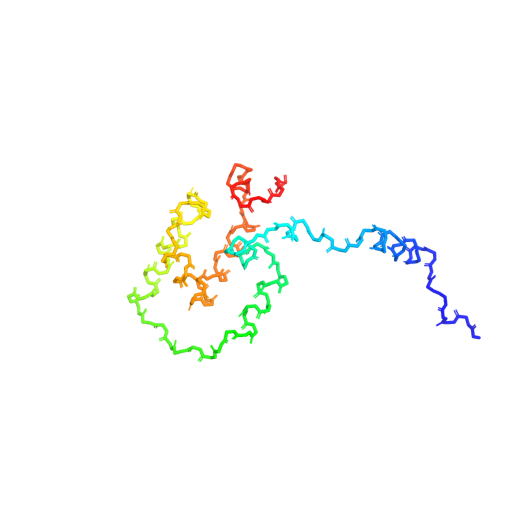 -1.464 -0.888 -6.498 1.00 91.25 100 VAL A CA 1
ATOM 764 C C . VAL A 1 100 ? -0.860 -1.884 -7.493 1.00 91.25 100 VAL A C 1
ATOM 766 O O . VAL A 1 100 ? -0.513 -1.506 -8.602 1.00 91.25 100 VAL A O 1
ATOM 769 N N . TRP A 1 101 ? -0.797 -3.168 -7.135 1.00 88.50 101 TRP A N 1
ATOM 770 C CA . TRP A 1 101 ? -0.321 -4.239 -8.021 1.00 88.50 101 TRP A CA 1
ATOM 771 C C . TRP A 1 101 ? -1.337 -4.690 -9.086 1.00 88.50 101 TRP A C 1
ATOM 773 O O . TRP A 1 101 ? -1.008 -5.532 -9.913 1.00 88.50 101 TRP A O 1
ATOM 783 N N . ARG A 1 102 ? -2.566 -4.167 -9.055 1.00 89.81 102 ARG A N 1
ATOM 784 C CA . ARG A 1 102 ? -3.622 -4.403 -10.056 1.00 89.81 102 ARG A CA 1
ATOM 785 C C . ARG A 1 102 ? -3.891 -3.160 -10.906 1.00 89.81 102 ARG A C 1
ATOM 787 O O . ARG A 1 102 ? -4.937 -3.070 -11.536 1.00 89.81 102 ARG A O 1
ATOM 794 N N . LEU A 1 103 ? -3.016 -2.158 -10.833 1.00 87.31 103 LEU A N 1
ATOM 795 C CA . LEU A 1 103 ? -3.122 -0.987 -11.687 1.00 87.31 103 LEU A CA 1
ATOM 796 C C . LEU A 1 103 ? -2.698 -1.387 -13.099 1.00 87.31 103 LEU A C 1
ATOM 798 O O . LEU A 1 103 ? -1.525 -1.661 -13.330 1.00 87.31 103 LEU A O 1
ATOM 802 N N . ASP A 1 104 ? -3.661 -1.393 -14.016 1.00 79.50 104 ASP A N 1
ATOM 803 C CA . ASP A 1 104 ? -3.412 -1.605 -15.447 1.00 79.50 104 ASP A CA 1
ATOM 804 C C . ASP A 1 104 ? -3.003 -0.295 -16.153 1.00 79.50 104 ASP A C 1
ATOM 806 O O . ASP A 1 104 ? -2.466 -0.303 -17.257 1.00 79.50 104 ASP A O 1
ATOM 810 N N . ASP A 1 105 ? -3.236 0.848 -15.501 1.00 83.31 105 ASP A N 1
ATOM 811 C CA . ASP A 1 105 ? -2.842 2.171 -15.982 1.00 83.31 105 ASP A CA 1
ATOM 812 C C . ASP A 1 105 ? -1.354 2.436 -15.697 1.00 83.31 105 ASP A C 1
ATOM 814 O O . ASP A 1 105 ? -0.924 2.526 -14.541 1.00 83.31 105 ASP A O 1
ATOM 818 N N . GLY A 1 106 ? -0.573 2.599 -16.768 1.00 80.75 106 GLY A N 1
ATOM 819 C CA . GLY A 1 106 ? 0.857 2.888 -16.707 1.00 80.75 106 GLY A CA 1
ATOM 820 C C . GLY A 1 106 ? 1.198 4.202 -15.996 1.00 80.75 106 GLY A C 1
ATOM 821 O O . GLY A 1 106 ? 2.216 4.262 -15.304 1.00 80.75 106 GLY A O 1
ATOM 822 N N . GLU A 1 107 ? 0.354 5.237 -16.082 1.00 83.00 107 GLU A N 1
ATOM 823 C CA . GLU A 1 107 ? 0.581 6.493 -15.353 1.00 83.00 107 GLU A CA 1
ATOM 824 C C . GLU A 1 107 ? 0.362 6.307 -13.852 1.00 83.00 107 GLU A C 1
ATOM 826 O O . GLU A 1 107 ? 1.164 6.764 -13.029 1.00 83.00 107 GLU A O 1
ATOM 831 N N . ALA A 1 108 ? -0.706 5.598 -13.480 1.00 83.06 108 ALA A N 1
ATOM 832 C CA . ALA A 1 108 ? -0.976 5.264 -12.091 1.00 83.06 108 ALA A CA 1
ATOM 833 C C . ALA A 1 108 ? 0.142 4.380 -11.515 1.00 83.06 108 ALA A C 1
ATOM 835 O O . ALA A 1 108 ? 0.651 4.664 -10.429 1.00 83.06 108 ALA A O 1
ATOM 836 N N . ALA A 1 109 ? 0.594 3.362 -12.254 1.00 84.94 109 ALA A N 1
ATOM 837 C CA . ALA A 1 109 ? 1.717 2.509 -11.870 1.00 84.94 109 ALA A CA 1
ATOM 838 C C . ALA A 1 109 ? 3.021 3.312 -11.696 1.00 84.94 109 ALA A C 1
ATOM 840 O O . ALA A 1 109 ? 3.729 3.140 -10.695 1.00 84.94 109 ALA A O 1
ATOM 841 N N . ALA A 1 110 ? 3.300 4.266 -12.592 1.00 85.00 110 ALA A N 1
ATOM 842 C CA . ALA A 1 110 ? 4.471 5.136 -12.510 1.00 85.00 110 ALA A CA 1
ATOM 843 C C . ALA A 1 110 ? 4.478 6.006 -11.240 1.00 85.00 110 ALA A C 1
ATOM 845 O O . ALA A 1 110 ? 5.533 6.174 -10.619 1.00 85.00 110 ALA A O 1
ATOM 846 N N . ARG A 1 111 ? 3.312 6.479 -10.769 1.00 87.81 111 ARG A N 1
ATOM 847 C CA . ARG A 1 111 ? 3.190 7.199 -9.478 1.00 87.81 111 ARG A CA 1
ATOM 848 C C . ARG A 1 111 ? 3.596 6.337 -8.280 1.00 87.81 111 ARG A C 1
ATOM 850 O O . ARG A 1 111 ? 4.062 6.861 -7.271 1.00 87.81 111 ARG A O 1
ATOM 857 N N . TRP A 1 112 ? 3.473 5.016 -8.394 1.00 86.88 112 TRP A N 1
ATOM 858 C CA . TRP A 1 112 ? 3.947 4.040 -7.405 1.00 86.88 112 TRP A CA 1
ATOM 859 C C . TRP A 1 112 ? 5.368 3.529 -7.686 1.00 86.88 112 TRP A C 1
ATOM 861 O O . TRP A 1 112 ? 5.867 2.620 -7.010 1.00 86.88 112 TRP A O 1
ATOM 871 N N . SER A 1 113 ? 6.035 4.125 -8.676 1.00 82.44 113 SER A N 1
ATOM 872 C CA . SER A 1 113 ? 7.324 3.694 -9.213 1.00 82.44 113 SER A CA 1
ATOM 873 C C . SER A 1 113 ? 7.312 2.227 -9.657 1.00 82.44 113 SER A C 1
ATOM 875 O O . SER A 1 113 ? 8.336 1.549 -9.586 1.00 82.44 113 SER A O 1
ATOM 877 N N . LEU A 1 114 ? 6.157 1.678 -10.026 1.00 80.94 114 LEU A N 1
ATOM 878 C CA . LEU A 1 114 ? 6.080 0.353 -10.626 1.00 80.94 114 LEU A CA 1
ATOM 879 C C . LEU A 1 114 ? 6.496 0.440 -12.099 1.00 80.94 114 LEU A C 1
ATOM 881 O O . LEU A 1 114 ? 6.249 1.468 -12.733 1.00 80.94 114 LEU A O 1
ATOM 885 N N . PRO A 1 115 ? 7.161 -0.597 -12.638 1.00 69.94 115 PRO A N 1
ATOM 886 C CA . PRO A 1 115 ? 7.309 -0.700 -14.081 1.00 69.94 115 PRO A CA 1
ATOM 887 C C . PRO A 1 115 ? 5.911 -0.753 -14.723 1.00 69.94 115 PRO A C 1
ATOM 889 O O . PRO A 1 115 ? 4.994 -1.292 -14.093 1.00 69.94 115 PRO A O 1
ATOM 892 N N . PRO A 1 116 ? 5.732 -0.181 -15.926 1.00 62.59 116 PRO A N 1
ATOM 893 C CA . PRO A 1 116 ? 4.482 -0.340 -16.660 1.00 62.59 116 PRO A CA 1
ATOM 894 C C . PRO A 1 116 ? 4.201 -1.839 -16.895 1.00 62.59 116 PRO A C 1
ATOM 896 O O . PRO A 1 116 ? 5.167 -2.607 -16.997 1.00 62.59 116 PRO A O 1
ATOM 899 N N . PRO A 1 117 ? 2.920 -2.249 -16.909 1.00 57.25 117 PRO A N 1
ATOM 900 C CA . PRO A 1 117 ? 2.528 -3.634 -17.165 1.00 57.25 117 PRO A CA 1
ATOM 901 C C . PRO A 1 117 ? 2.938 -4.125 -18.560 1.00 57.25 117 PRO A C 1
ATOM 903 O O . PRO A 1 117 ? 3.070 -3.286 -19.483 1.00 57.25 117 PRO A O 1
#

Secondary structure (DSSP, 8-state):
--TTSPPHHHHHHHHHHHHT----TTTT--THHHHHH-HHHHHHHHHHS--PPPPPHHHHHHHHHHHHHHHHH-GGGS-HHHHHHHHT-HHHHHHHHHHHTT---HHHHHHTTPPP-

pLDDT: mean 81.61, std 12.3, range [47.12, 95.0]

Radius of gyration: 18.45 Å; chains: 1; bounding box: 45×53×36 Å

Foldseek 3Di:
DPPPDDPPVVVVVVVVVVVPVPPPVLVPPDDLLCCQAPVVNVVVLLVPLPPDDDDDPVLVVVLVVLLVQCQVVNPVSDDPVSSVSCSNDNVSSVVSSVVLVVDQDCVSVVSSVHHHD